Protein AF-A0A2J6WRH3-F1 (afdb_monomer)

Solvent-accessible surface area (backbone atoms only — not comparable to full-atom values): 6932 Å² total; per-residue (Å²): 113,65,68,63,50,52,51,49,52,51,46,37,71,72,67,33,79,39,72,62,42,46,50,47,52,62,52,45,53,57,55,49,52,50,52,50,50,52,53,53,49,52,55,50,53,51,55,50,53,56,55,56,66,72,63,74,62,60,68,69,65,49,52,55,53,53,53,52,51,52,50,52,50,53,52,51,51,55,52,48,52,52,52,50,53,50,52,56,46,51,47,53,51,46,40,59,72,45,50,50,54,53,51,51,52,52,50,55,52,50,43,61,72,69,66,74,68,62,78,78,82,71,133

Foldseek 3Di:
DVVVVVVVVVCCVPQVVAPLSVLLVVLVVVVVVLVVVVVVLVVVLVVVLVVLVVVPDDPVVSVVVVVVSVVVVVVSVVVSVVVVVVSVVSSVVCCVVPVVVVVVVVVVVVCVVVPVPPVVPDD

Structure (mmCIF, N/CA/C/O backbone):
data_AF-A0A2J6WRH3-F1
#
_entry.id   AF-A0A2J6WRH3-F1
#
loop_
_atom_site.group_PDB
_atom_site.id
_atom_site.type_symbol
_atom_site.label_atom_id
_atom_site.label_alt_id
_atom_site.label_comp_id
_atom_site.label_asym_id
_atom_site.label_entity_id
_atom_site.label_seq_id
_atom_site.pdbx_PDB_ins_code
_atom_site.Cartn_x
_atom_site.Cartn_y
_atom_site.Cartn_z
_atom_site.occupancy
_atom_site.B_iso_or_equiv
_atom_site.auth_seq_id
_atom_site.auth_comp_id
_atom_site.auth_asym_id
_atom_site.auth_atom_id
_atom_site.pdbx_PDB_model_num
ATOM 1 N N . MET A 1 1 ? -25.621 -19.233 1.348 1.00 61.78 1 MET A N 1
ATOM 2 C CA . MET A 1 1 ? -25.770 -18.137 2.334 1.00 61.78 1 MET A CA 1
ATOM 3 C C . MET A 1 1 ? -25.095 -18.467 3.665 1.00 61.78 1 MET A C 1
ATOM 5 O O . MET A 1 1 ? -24.258 -17.688 4.098 1.00 61.78 1 MET A O 1
ATOM 9 N N . GLU A 1 2 ? -25.370 -19.620 4.285 1.00 78.88 2 GLU A N 1
ATOM 10 C CA . GLU A 1 2 ? -24.792 -19.962 5.602 1.00 78.88 2 GLU A CA 1
ATOM 11 C C . GLU A 1 2 ? -23.270 -20.140 5.619 1.00 78.88 2 GLU A C 1
ATOM 13 O O . GLU A 1 2 ? -22.613 -19.692 6.550 1.00 78.88 2 GLU A O 1
ATOM 18 N N . PHE A 1 3 ? -22.689 -20.714 4.562 1.00 83.44 3 PHE A N 1
ATOM 19 C CA . PHE A 1 3 ? -21.237 -20.885 4.450 1.00 83.44 3 PHE A CA 1
ATOM 20 C C . PHE A 1 3 ? -20.474 -19.550 4.546 1.00 83.44 3 PHE A C 1
ATOM 22 O O . PHE A 1 3 ? -19.558 -19.409 5.354 1.00 83.44 3 PHE A O 1
ATOM 29 N N . PHE A 1 4 ? -20.915 -18.533 3.795 1.00 78.81 4 PHE A N 1
ATOM 30 C CA . PHE A 1 4 ? -20.347 -17.182 3.854 1.00 78.81 4 PHE A CA 1
ATOM 31 C C . PHE A 1 4 ? -20.552 -16.527 5.225 1.00 78.81 4 PHE A C 1
ATOM 33 O O . PHE A 1 4 ? -19.640 -15.885 5.740 1.00 78.81 4 PHE A O 1
ATOM 40 N N . LYS A 1 5 ? -21.722 -16.730 5.844 1.00 80.25 5 LYS A N 1
ATOM 41 C CA . LYS A 1 5 ? -22.030 -16.215 7.185 1.00 80.25 5 LYS A CA 1
ATOM 42 C C . LYS A 1 5 ? -21.116 -16.829 8.251 1.00 80.25 5 LYS A C 1
ATOM 44 O O . LYS A 1 5 ? -20.597 -16.106 9.094 1.00 80.25 5 LYS A O 1
ATOM 49 N N . ASN A 1 6 ? -20.859 -18.132 8.177 1.00 81.94 6 ASN A N 1
ATOM 50 C CA . ASN A 1 6 ? -19.984 -18.835 9.115 1.00 81.94 6 ASN A CA 1
ATOM 51 C C . ASN A 1 6 ? -18.519 -18.410 8.962 1.00 81.94 6 ASN A C 1
ATOM 53 O O . ASN A 1 6 ? -17.842 -18.194 9.966 1.00 81.94 6 ASN A O 1
ATOM 57 N N . ILE A 1 7 ? -18.049 -18.208 7.727 1.00 77.50 7 ILE A N 1
ATOM 58 C CA . ILE A 1 7 ? -16.710 -17.662 7.457 1.00 77.50 7 ILE A CA 1
ATOM 59 C C . ILE A 1 7 ? -16.585 -16.234 7.988 1.00 77.50 7 ILE A C 1
ATOM 61 O O . ILE A 1 7 ? -15.597 -15.915 8.648 1.00 77.50 7 ILE A O 1
ATOM 65 N N . TYR A 1 8 ? -17.590 -15.388 7.748 1.00 77.31 8 TYR A N 1
ATOM 66 C CA . TYR A 1 8 ? -17.613 -14.021 8.261 1.00 77.31 8 TYR A CA 1
ATOM 67 C C . TYR A 1 8 ? -17.552 -13.996 9.790 1.00 77.31 8 TYR A C 1
ATOM 69 O O . TYR A 1 8 ? -16.680 -13.336 10.342 1.00 77.31 8 TYR A O 1
ATOM 77 N N . ILE A 1 9 ? -18.404 -14.764 10.477 1.00 74.44 9 ILE A N 1
ATOM 78 C CA . ILE A 1 9 ? -18.433 -14.826 11.948 1.00 74.44 9 ILE A CA 1
ATOM 79 C C . ILE A 1 9 ? -17.108 -15.369 12.501 1.00 74.44 9 ILE A C 1
ATOM 81 O O . ILE A 1 9 ? -16.617 -14.887 13.522 1.00 74.44 9 ILE A O 1
ATOM 85 N N . PHE A 1 10 ? -16.501 -16.350 11.831 1.00 77.69 10 PHE A N 1
ATOM 86 C CA . PHE A 1 10 ? -15.200 -16.891 12.221 1.00 77.69 10 PHE A CA 1
ATOM 87 C C . PHE A 1 10 ? -14.080 -15.852 12.085 1.00 77.69 10 PHE A C 1
ATOM 89 O O . PHE A 1 10 ? -13.299 -15.657 13.018 1.00 77.69 10 PHE A O 1
ATOM 96 N N . LEU A 1 11 ? -14.016 -15.148 10.951 1.00 74.50 11 LEU A N 1
ATOM 97 C CA . LEU A 1 11 ? -13.068 -14.052 10.735 1.00 74.50 11 LEU A CA 1
ATOM 98 C C . LEU A 1 11 ? -13.313 -12.914 11.725 1.00 74.50 11 LEU A C 1
ATOM 100 O O . LEU A 1 11 ? -12.361 -12.371 12.289 1.00 74.50 11 LEU A O 1
ATOM 104 N N . GLU A 1 12 ? -14.578 -12.595 11.986 1.00 74.06 12 GLU A N 1
ATOM 105 C CA . GLU A 1 12 ? -14.975 -11.540 12.904 1.00 74.06 12 GLU A CA 1
ATOM 106 C C . GLU A 1 12 ? -14.482 -11.827 14.324 1.00 74.06 12 GLU A C 1
ATOM 108 O O . GLU A 1 12 ? -13.800 -10.990 14.913 1.00 74.06 12 GLU A O 1
ATOM 113 N N . ARG A 1 13 ? -14.749 -13.037 14.829 1.00 72.81 13 ARG A N 1
ATOM 114 C CA . ARG A 1 13 ? -14.393 -13.483 16.187 1.00 72.81 13 ARG A CA 1
ATOM 115 C C . ARG A 1 13 ? -12.918 -13.829 16.384 1.00 72.81 13 ARG A C 1
ATOM 117 O O . ARG A 1 13 ? -12.467 -13.960 17.522 1.00 72.81 13 ARG A O 1
ATOM 124 N N . LYS A 1 14 ? -12.159 -14.051 15.311 1.00 69.50 14 LYS A N 1
ATOM 125 C CA . LYS A 1 14 ? -10.739 -14.423 15.406 1.00 69.50 14 LYS A CA 1
ATOM 126 C C . LYS A 1 14 ? -9.815 -13.250 15.101 1.00 69.50 14 LYS A C 1
ATOM 128 O O . LYS A 1 14 ? -8.857 -13.017 15.835 1.00 69.50 14 LYS A O 1
ATOM 133 N N . TYR A 1 15 ? -10.114 -12.489 14.051 1.00 64.62 15 TYR A N 1
ATOM 134 C CA . TYR A 1 15 ? -9.249 -11.419 13.553 1.00 64.62 15 TYR A CA 1
ATOM 135 C C . TYR A 1 15 ? -9.796 -10.020 13.841 1.00 64.62 15 TYR A C 1
ATOM 137 O O . TYR A 1 15 ? -9.005 -9.100 14.037 1.00 64.62 15 TYR A O 1
ATOM 145 N N . PHE A 1 16 ? -11.114 -9.844 13.966 1.00 73.75 16 PHE A N 1
ATOM 146 C CA . PHE A 1 16 ? -11.750 -8.525 14.057 1.00 73.75 16 PHE A CA 1
ATOM 147 C C . PHE A 1 16 ? -12.433 -8.228 15.401 1.00 73.75 16 PHE A C 1
ATOM 149 O O . PHE A 1 16 ? -13.413 -7.488 15.470 1.00 73.75 16 PHE A O 1
ATOM 156 N N . ASN A 1 17 ? -11.843 -8.716 16.494 1.00 73.19 17 ASN A N 1
ATOM 157 C CA . ASN A 1 17 ? -12.368 -8.573 17.862 1.00 73.19 17 ASN A CA 1
ATOM 158 C C . ASN A 1 17 ? -12.362 -7.147 18.432 1.00 73.19 17 ASN A C 1
ATOM 160 O O . ASN A 1 17 ? -12.732 -6.942 19.583 1.00 73.19 17 ASN A O 1
ATOM 164 N N . SER A 1 18 ? -11.912 -6.149 17.671 1.00 77.88 18 SER A N 1
ATOM 165 C CA . SER A 1 18 ? -12.007 -4.750 18.078 1.00 77.88 18 SER A CA 1
ATOM 166 C C . SER A 1 18 ? -12.364 -3.860 16.899 1.00 77.88 18 SER A C 1
ATOM 168 O O . SER A 1 18 ? -12.033 -4.163 15.750 1.00 77.88 18 SER A O 1
ATOM 170 N N . LEU A 1 19 ? -12.990 -2.719 17.201 1.00 75.25 19 LEU A N 1
ATOM 171 C CA . LEU A 1 19 ? -13.323 -1.700 16.205 1.00 75.25 19 LEU A CA 1
ATOM 172 C C . LEU A 1 19 ? -12.080 -1.277 15.400 1.00 75.25 19 LEU A C 1
ATOM 174 O O . LEU A 1 19 ? -12.143 -1.134 14.186 1.00 75.25 19 LEU A O 1
ATOM 178 N N . THR A 1 20 ? -10.920 -1.172 16.061 1.00 75.88 20 THR A N 1
ATOM 179 C CA . THR A 1 20 ? -9.638 -0.869 15.406 1.00 75.88 20 THR A CA 1
ATOM 180 C C . THR A 1 20 ? -9.217 -1.961 14.429 1.00 75.88 20 THR A C 1
ATOM 182 O O . THR A 1 20 ? -8.804 -1.645 13.320 1.00 75.88 20 THR A O 1
ATOM 185 N N . LYS A 1 21 ? -9.334 -3.242 14.804 1.00 78.69 21 LYS A N 1
ATOM 186 C CA . LYS A 1 21 ? -8.963 -4.356 13.920 1.00 78.69 21 LYS A CA 1
ATOM 187 C C . LYS A 1 21 ? -9.870 -4.414 12.693 1.00 78.69 21 LYS A C 1
ATOM 189 O O . LYS A 1 21 ? -9.362 -4.617 11.596 1.00 78.69 21 LYS A O 1
ATOM 194 N N . LYS A 1 22 ? -11.181 -4.184 12.858 1.00 81.94 22 LYS A N 1
ATOM 195 C CA . LYS A 1 22 ? -12.144 -4.080 11.738 1.00 81.94 22 LYS A CA 1
ATOM 196 C C . LYS A 1 22 ? -11.720 -3.002 10.744 1.00 81.94 22 LYS A C 1
ATOM 198 O O . LYS A 1 22 ? -11.703 -3.225 9.539 1.00 81.94 22 LYS A O 1
ATOM 203 N N . LEU A 1 23 ? -11.317 -1.852 11.274 1.00 83.25 23 LEU A N 1
ATOM 204 C CA . LEU A 1 23 ? -10.935 -0.697 10.478 1.00 83.25 23 LEU A CA 1
ATOM 205 C C . LEU A 1 23 ? -9.603 -0.904 9.741 1.00 83.25 23 LEU A C 1
ATOM 207 O O . LEU A 1 23 ? -9.506 -0.617 8.551 1.00 83.25 23 LEU A O 1
ATOM 211 N N . VAL A 1 24 ? -8.611 -1.488 10.419 1.00 84.56 24 VAL A N 1
ATOM 212 C CA . VAL A 1 24 ? -7.346 -1.916 9.800 1.00 84.56 24 VAL A CA 1
ATOM 213 C C . VAL A 1 24 ? -7.597 -2.9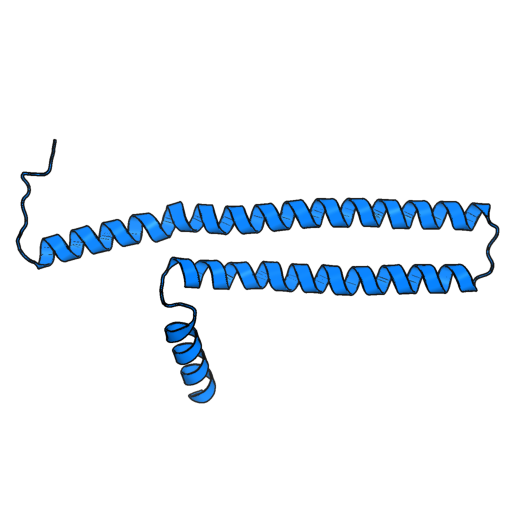57 8.710 1.00 84.56 24 VAL A C 1
ATOM 215 O O . VAL A 1 24 ? -6.997 -2.862 7.648 1.00 84.56 24 VAL A O 1
ATOM 218 N N . GLY A 1 25 ? -8.508 -3.909 8.932 1.00 83.25 25 GLY A N 1
ATOM 219 C CA . GLY A 1 25 ? -8.914 -4.895 7.927 1.00 83.25 25 GLY A CA 1
ATOM 220 C C . GLY A 1 25 ? -9.417 -4.269 6.636 1.00 83.25 25 GLY A C 1
ATOM 221 O O . GLY A 1 25 ? -8.960 -4.643 5.561 1.00 83.25 25 GLY A O 1
ATOM 222 N N . ASN A 1 26 ? -10.310 -3.282 6.744 1.00 85.69 26 ASN A N 1
ATOM 223 C CA . ASN A 1 26 ? -10.809 -2.562 5.574 1.00 85.69 26 ASN A CA 1
ATOM 224 C C . ASN A 1 26 ? -9.687 -1.836 4.827 1.00 85.69 26 ASN A C 1
ATOM 226 O O . ASN A 1 26 ? -9.644 -1.888 3.601 1.00 85.69 26 ASN A O 1
ATOM 230 N N . VAL A 1 27 ? -8.756 -1.195 5.540 1.00 87.88 27 VAL A N 1
ATOM 231 C CA . VAL A 1 27 ? -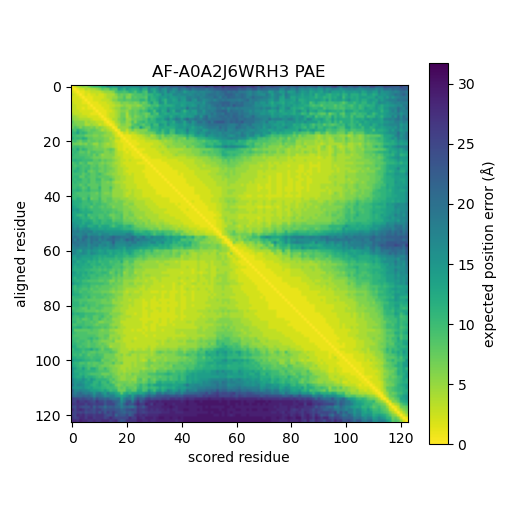7.650 -0.490 4.876 1.00 87.88 27 VAL A CA 1
ATOM 232 C C . VAL A 1 27 ? -6.616 -1.454 4.286 1.00 87.88 27 VAL A C 1
ATOM 234 O O . VAL A 1 27 ? -6.063 -1.191 3.219 1.00 87.88 27 VAL A O 1
ATOM 237 N N . LEU A 1 28 ? -6.398 -2.611 4.916 1.00 87.44 28 LEU A N 1
ATOM 238 C CA . LEU A 1 28 ? -5.500 -3.654 4.416 1.00 87.44 28 LEU A CA 1
ATOM 239 C C . LEU A 1 28 ? -5.899 -4.165 3.032 1.00 87.44 28 LEU A C 1
ATOM 241 O O . LEU A 1 28 ? -5.020 -4.558 2.273 1.00 87.44 28 LEU A O 1
ATOM 245 N N . VAL A 1 29 ? -7.185 -4.126 2.673 1.00 89.12 29 VAL A N 1
ATOM 246 C CA . VAL A 1 29 ? -7.632 -4.475 1.317 1.00 89.12 29 VAL A CA 1
ATOM 247 C C . VAL A 1 29 ? -7.020 -3.530 0.278 1.00 89.12 29 VAL A C 1
ATOM 249 O O . VAL A 1 29 ? -6.536 -3.995 -0.752 1.00 89.12 29 VAL A O 1
ATOM 252 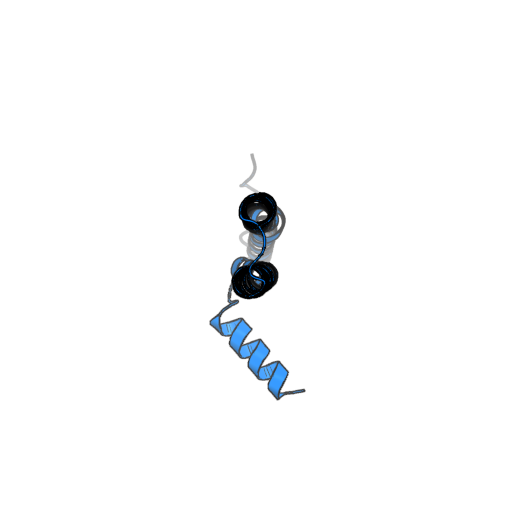N N . PHE A 1 30 ? -6.952 -2.223 0.553 1.00 88.62 30 PHE A N 1
ATOM 253 C CA . PHE A 1 30 ? -6.299 -1.267 -0.351 1.00 88.62 30 PHE A CA 1
ATOM 254 C C . PHE A 1 30 ? -4.795 -1.522 -0.454 1.00 88.62 30 PHE A C 1
ATOM 256 O O . PHE A 1 30 ? -4.251 -1.545 -1.556 1.00 88.62 30 PHE A O 1
ATOM 263 N N . VAL A 1 31 ? -4.138 -1.801 0.675 1.00 90.12 31 VAL A N 1
ATOM 264 C CA . VAL A 1 31 ? -2.709 -2.155 0.699 1.00 90.12 31 VAL A CA 1
ATOM 265 C C . VAL A 1 31 ? -2.448 -3.448 -0.082 1.00 90.12 31 VAL A C 1
ATOM 267 O O . VAL A 1 31 ? -1.459 -3.545 -0.804 1.00 90.12 31 VAL A O 1
ATOM 270 N N . PHE A 1 32 ? -3.348 -4.429 0.006 1.00 92.00 32 PHE A N 1
ATOM 271 C CA . PHE A 1 32 ? -3.266 -5.671 -0.759 1.00 92.00 32 PHE A CA 1
ATOM 272 C C . PHE A 1 32 ? -3.373 -5.427 -2.269 1.00 92.00 32 PHE A C 1
ATOM 274 O O . PHE A 1 32 ? -2.537 -5.919 -3.027 1.00 92.00 32 PHE A O 1
ATOM 281 N N . PHE A 1 33 ? -4.346 -4.631 -2.721 1.00 92.94 33 PHE A N 1
ATOM 282 C CA . PHE A 1 33 ? -4.447 -4.265 -4.139 1.00 92.94 33 PHE A CA 1
ATOM 283 C C . PHE A 1 33 ? -3.230 -3.477 -4.617 1.00 92.94 33 PHE A C 1
ATOM 285 O O . PHE A 1 33 ? -2.752 -3.698 -5.728 1.00 92.94 33 PHE A O 1
ATOM 292 N N . GLN A 1 34 ? -2.687 -2.610 -3.766 1.00 92.81 34 GLN A N 1
ATOM 293 C CA . GLN A 1 34 ? -1.460 -1.891 -4.061 1.00 92.81 34 GLN A CA 1
ATOM 294 C C . GLN A 1 34 ? -0.270 -2.850 -4.224 1.00 92.81 34 GLN A C 1
ATOM 296 O O . GLN A 1 34 ? 0.482 -2.726 -5.188 1.00 92.81 34 GLN A O 1
ATOM 301 N N . ALA A 1 35 ? -0.128 -3.853 -3.354 1.00 92.69 35 ALA A N 1
ATOM 302 C CA . ALA A 1 35 ? 0.899 -4.887 -3.492 1.00 92.69 35 ALA A CA 1
ATOM 303 C C . ALA A 1 35 ? 0.738 -5.701 -4.788 1.00 92.69 35 ALA A C 1
ATOM 305 O O . ALA A 1 35 ? 1.722 -5.961 -5.481 1.00 92.69 35 ALA A O 1
ATOM 306 N N . MET A 1 36 ? -0.500 -6.047 -5.157 1.00 94.75 36 MET A N 1
ATOM 307 C CA . MET A 1 36 ? -0.793 -6.718 -6.427 1.00 94.75 36 MET A CA 1
ATOM 308 C C . MET A 1 36 ? -0.393 -5.849 -7.629 1.00 94.75 36 MET A C 1
ATOM 310 O O . MET A 1 36 ? 0.207 -6.349 -8.579 1.00 94.75 36 MET A O 1
ATOM 314 N N . ALA A 1 37 ? -0.671 -4.544 -7.583 1.00 92.38 37 ALA A N 1
ATOM 315 C CA . ALA A 1 37 ? -0.285 -3.611 -8.640 1.00 92.38 37 ALA A CA 1
ATOM 316 C C . ALA A 1 37 ? 1.242 -3.527 -8.803 1.00 92.38 37 ALA A C 1
ATOM 318 O O . ALA A 1 37 ? 1.732 -3.558 -9.930 1.00 92.38 37 ALA A O 1
ATOM 319 N N . ILE A 1 38 ? 1.995 -3.495 -7.695 1.00 94.19 38 ILE A N 1
ATOM 320 C CA . ILE A 1 38 ? 3.467 -3.555 -7.718 1.00 94.19 38 ILE A CA 1
ATOM 321 C C . ILE A 1 38 ? 3.934 -4.848 -8.385 1.00 94.19 38 ILE A C 1
ATOM 323 O O . ILE A 1 38 ? 4.777 -4.804 -9.275 1.00 94.19 38 ILE A O 1
ATOM 327 N N . PHE A 1 39 ? 3.371 -5.993 -7.994 1.00 94.62 39 PHE A N 1
ATOM 328 C CA . PHE A 1 39 ? 3.743 -7.289 -8.562 1.00 94.62 39 PHE A CA 1
ATOM 329 C C . PHE A 1 39 ? 3.537 -7.336 -10.083 1.00 94.62 39 PHE A C 1
ATOM 331 O O . PHE A 1 39 ? 4.442 -7.726 -10.823 1.00 94.62 39 PHE A O 1
ATOM 338 N N . VAL A 1 40 ? 2.377 -6.878 -10.560 1.00 94.88 40 VAL A N 1
ATOM 339 C CA . VAL A 1 40 ? 2.071 -6.813 -11.997 1.00 94.88 40 VAL A CA 1
ATOM 340 C C . VAL A 1 40 ? 3.018 -5.856 -12.722 1.00 94.88 40 VAL A C 1
ATOM 342 O O . VAL A 1 40 ? 3.538 -6.197 -13.785 1.00 94.88 40 VAL A O 1
ATOM 345 N N . PHE A 1 41 ? 3.282 -4.681 -12.146 1.00 93.69 41 PHE A N 1
ATOM 346 C CA . PHE A 1 41 ? 4.182 -3.689 -12.731 1.00 93.69 41 PHE A CA 1
ATOM 347 C C . PHE A 1 41 ? 5.614 -4.222 -12.870 1.00 93.69 41 PHE A C 1
ATOM 349 O O . PHE A 1 41 ? 6.212 -4.091 -13.936 1.00 93.69 41 PHE A O 1
ATOM 356 N N . LEU A 1 42 ? 6.140 -4.888 -11.837 1.00 91.62 42 LEU A N 1
ATOM 357 C CA . LEU A 1 42 ? 7.468 -5.508 -11.870 1.00 91.62 42 LEU A CA 1
ATOM 358 C C . LEU A 1 42 ? 7.575 -6.565 -12.972 1.00 91.62 42 LEU A C 1
ATOM 360 O O . LEU A 1 42 ? 8.527 -6.541 -13.753 1.00 91.62 42 LEU A O 1
ATOM 364 N N . GLY A 1 43 ? 6.573 -7.442 -13.079 1.00 92.75 43 GLY A N 1
ATOM 365 C CA . GLY A 1 43 ? 6.521 -8.443 -14.144 1.00 92.75 43 GLY A CA 1
ATOM 366 C C . GLY A 1 43 ? 6.486 -7.813 -15.539 1.00 92.75 43 GLY A C 1
ATOM 367 O O . GLY A 1 43 ? 7.162 -8.285 -16.453 1.00 92.75 43 GLY A O 1
ATOM 368 N N . PHE A 1 44 ? 5.748 -6.714 -15.707 1.00 92.50 44 PHE A N 1
ATOM 369 C CA . PHE A 1 44 ? 5.660 -6.008 -16.985 1.00 92.50 44 PHE A CA 1
ATOM 370 C C . PHE A 1 44 ? 6.975 -5.318 -17.370 1.00 92.50 44 PHE A C 1
ATOM 372 O O . PHE A 1 44 ? 7.423 -5.449 -18.510 1.00 92.50 44 PHE A O 1
ATOM 379 N N . VAL A 1 45 ? 7.627 -4.634 -16.424 1.00 91.38 45 VAL A N 1
ATOM 380 C CA . VAL A 1 45 ? 8.926 -3.977 -16.642 1.00 91.38 45 VAL A CA 1
ATOM 381 C C . VAL A 1 45 ? 9.999 -4.998 -17.013 1.00 91.38 45 VAL A C 1
ATOM 383 O O . VAL A 1 45 ? 10.757 -4.766 -17.954 1.00 91.38 45 VAL A O 1
ATOM 386 N N . GLN A 1 46 ? 10.050 -6.139 -16.323 1.00 89.62 46 GLN A N 1
ATOM 387 C CA . GLN A 1 46 ? 11.004 -7.199 -16.642 1.00 89.62 46 GLN A CA 1
ATOM 388 C C . GLN A 1 46 ? 10.793 -7.732 -18.065 1.00 89.62 46 GLN A C 1
ATOM 390 O O . GLN A 1 46 ? 11.735 -7.782 -18.853 1.00 89.62 46 GLN A O 1
ATOM 395 N N . ASN A 1 47 ? 9.549 -8.051 -18.423 1.00 91.25 47 ASN A N 1
ATOM 396 C CA . ASN A 1 47 ? 9.211 -8.581 -19.744 1.00 91.25 47 ASN A CA 1
ATOM 397 C C . ASN A 1 47 ? 9.500 -7.559 -20.865 1.00 91.25 47 ASN A C 1
ATOM 399 O O . ASN A 1 47 ? 9.970 -7.917 -21.943 1.00 91.25 47 ASN A O 1
ATOM 403 N N . LEU A 1 48 ? 9.287 -6.261 -20.608 1.00 89.19 48 LEU A N 1
ATOM 404 C CA . LEU A 1 48 ? 9.692 -5.193 -21.528 1.00 89.19 48 LEU A CA 1
ATOM 405 C C . LEU A 1 48 ? 11.208 -5.137 -21.723 1.00 89.19 48 LEU A C 1
ATOM 407 O O . LEU A 1 48 ? 11.657 -5.060 -22.866 1.00 89.19 48 LEU A O 1
ATOM 411 N N . LYS A 1 49 ? 11.994 -5.198 -20.640 1.00 87.38 49 LYS A N 1
ATOM 412 C CA . LYS A 1 49 ? 13.465 -5.193 -20.715 1.00 87.38 49 LYS A CA 1
ATOM 413 C C . LYS A 1 49 ? 13.980 -6.413 -21.493 1.00 87.38 49 LYS A C 1
ATOM 415 O O . LYS A 1 49 ? 14.850 -6.259 -22.345 1.00 87.38 49 LYS A O 1
ATOM 420 N N . GLU A 1 50 ? 13.408 -7.597 -21.275 1.00 88.31 50 GLU A N 1
ATOM 421 C CA . GLU A 1 50 ? 13.751 -8.824 -22.016 1.00 88.31 50 GLU A CA 1
ATOM 422 C C . GLU A 1 50 ? 13.442 -8.709 -23.517 1.00 88.31 50 GLU A C 1
ATOM 424 O O . GLU A 1 50 ? 14.282 -9.049 -24.352 1.00 88.31 50 GLU A O 1
ATOM 429 N N . LYS A 1 51 ? 12.273 -8.165 -23.882 1.00 87.12 51 LYS A N 1
ATOM 430 C CA . LYS A 1 51 ? 11.927 -7.904 -25.289 1.00 87.12 51 LYS A CA 1
ATOM 431 C C .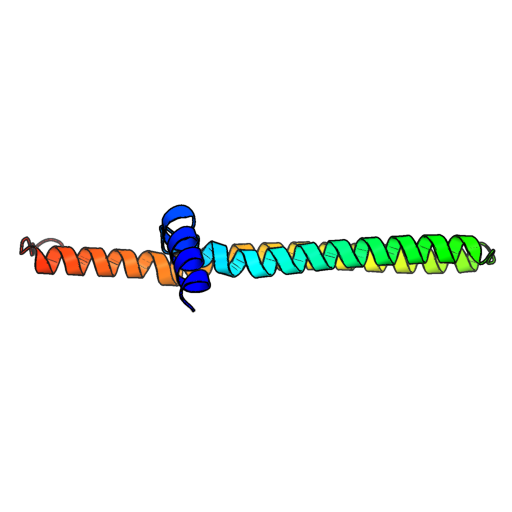 LYS A 1 51 ? 12.819 -6.841 -25.921 1.00 87.12 51 LYS A C 1
ATOM 433 O O . LYS A 1 51 ? 13.164 -6.961 -27.088 1.00 87.12 51 LYS A O 1
ATOM 438 N N . LEU A 1 52 ? 13.222 -5.814 -25.177 1.00 86.06 52 LEU A N 1
ATOM 439 C CA . LEU A 1 52 ? 14.137 -4.803 -25.705 1.00 86.06 52 LEU A CA 1
ATOM 440 C C . LEU A 1 52 ? 15.515 -5.390 -26.021 1.00 86.06 52 LEU A C 1
ATOM 442 O O . LEU A 1 52 ? 16.094 -5.067 -27.057 1.00 86.06 52 LEU A O 1
ATOM 446 N N . HIS A 1 53 ? 16.016 -6.279 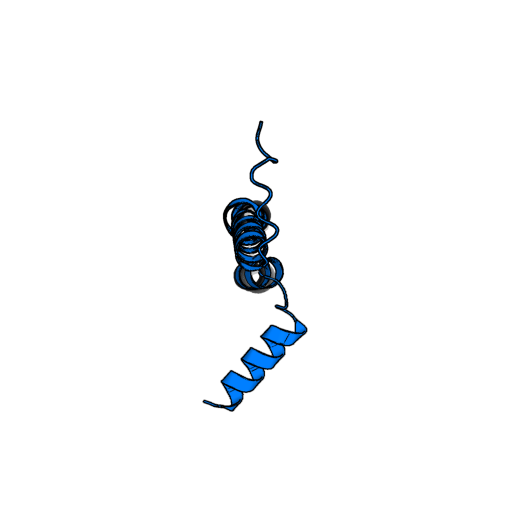-25.160 1.00 83.88 53 HIS A N 1
ATOM 447 C CA . HIS A 1 53 ? 17.270 -6.990 -25.399 1.00 83.88 53 HIS A CA 1
ATOM 448 C C . HIS A 1 53 ? 17.220 -7.876 -26.651 1.00 83.88 53 HIS A C 1
ATOM 450 O O . HIS A 1 53 ? 18.238 -8.014 -27.325 1.00 83.88 53 HIS A O 1
ATOM 456 N N . SER A 1 54 ? 16.063 -8.451 -26.998 1.00 84.12 54 SER A N 1
ATOM 457 C CA . SER A 1 54 ? 15.941 -9.323 -28.173 1.00 84.12 54 SER A CA 1
ATOM 458 C C . SER A 1 54 ? 15.824 -8.578 -29.509 1.00 84.12 54 SER A C 1
ATOM 460 O O . SER A 1 54 ? 16.078 -9.181 -30.550 1.00 84.12 54 SER A O 1
ATOM 462 N N . LEU A 1 55 ? 15.496 -7.279 -29.510 1.00 82.19 55 LEU A N 1
ATOM 463 C CA . LEU A 1 55 ? 15.339 -6.489 -30.740 1.00 82.19 55 LEU A CA 1
ATOM 464 C C . LEU A 1 55 ? 16.661 -6.022 -31.386 1.00 82.19 55 LEU A C 1
ATOM 466 O O . LEU A 1 55 ? 16.613 -5.446 -32.471 1.00 82.19 55 LEU A O 1
ATOM 470 N N . ASN A 1 56 ? 17.826 -6.274 -30.773 1.00 76.06 56 ASN A N 1
ATOM 471 C CA . ASN A 1 56 ? 19.157 -5.952 -31.325 1.00 76.06 56 ASN A CA 1
ATOM 472 C C . ASN A 1 56 ? 19.275 -4.504 -31.874 1.00 76.06 56 ASN A C 1
ATOM 474 O O . ASN A 1 56 ? 19.831 -4.259 -32.945 1.00 76.06 56 ASN A O 1
ATOM 478 N N . LEU A 1 57 ? 18.699 -3.537 -31.148 1.00 80.69 57 LEU A N 1
ATOM 479 C CA . LEU A 1 57 ? 18.664 -2.125 -31.540 1.00 80.69 57 LEU A CA 1
ATOM 480 C C . LEU A 1 57 ? 20.041 -1.445 -31.417 1.00 80.69 57 LEU A C 1
ATOM 482 O O . LEU A 1 57 ? 20.887 -1.892 -30.637 1.00 80.69 57 LEU A O 1
ATOM 486 N N . PRO A 1 58 ? 20.261 -0.315 -32.121 1.00 81.44 58 PRO A N 1
ATOM 487 C CA . PRO A 1 58 ? 21.430 0.532 -31.907 1.00 81.44 58 PRO A CA 1
ATOM 488 C C . PRO A 1 58 ? 21.553 0.953 -30.435 1.00 81.44 58 PRO A C 1
ATOM 490 O O . PRO A 1 58 ? 20.562 1.357 -29.817 1.00 81.44 58 PRO A O 1
ATOM 493 N N . LEU A 1 59 ? 22.775 0.902 -29.890 1.00 77.94 59 LEU A N 1
ATOM 494 C CA . LEU A 1 59 ? 23.054 1.140 -28.464 1.00 77.94 59 LEU A CA 1
ATOM 495 C C . LEU A 1 59 ? 22.490 2.475 -27.946 1.00 77.94 59 LEU A C 1
ATOM 497 O O . LEU A 1 59 ? 22.003 2.541 -26.817 1.00 77.94 59 LEU A O 1
ATOM 501 N N . ASP A 1 60 ? 22.524 3.521 -28.774 1.00 81.12 60 ASP A N 1
ATOM 502 C CA . ASP A 1 60 ? 22.034 4.851 -28.404 1.00 81.12 60 ASP A CA 1
ATOM 503 C C . ASP A 1 60 ? 20.517 4.865 -28.183 1.00 81.12 60 ASP A C 1
ATOM 505 O O . ASP A 1 60 ? 20.039 5.358 -27.162 1.00 81.12 60 ASP A O 1
ATOM 509 N N . GLN A 1 61 ? 19.748 4.250 -29.088 1.00 81.25 61 GLN A N 1
ATOM 510 C CA . GLN A 1 61 ? 18.288 4.158 -28.958 1.00 81.25 61 GLN A CA 1
ATOM 511 C C . GLN A 1 61 ? 17.888 3.277 -27.775 1.00 81.25 61 GLN A C 1
ATOM 513 O O . GLN A 1 61 ? 16.949 3.594 -27.044 1.00 81.25 61 GLN A O 1
ATOM 518 N N . MET A 1 62 ? 18.640 2.201 -27.548 1.00 83.50 62 MET A N 1
ATOM 519 C CA . MET A 1 62 ? 18.439 1.313 -26.414 1.00 83.50 62 MET A CA 1
ATOM 520 C C . MET A 1 62 ? 18.600 2.080 -25.094 1.00 83.50 62 MET A C 1
ATOM 522 O O . MET A 1 62 ? 17.703 2.056 -24.254 1.00 83.50 62 MET A O 1
ATOM 526 N N . LYS A 1 63 ? 19.688 2.843 -24.932 1.00 85.56 63 LYS A N 1
ATOM 527 C CA . LYS A 1 63 ? 19.979 3.607 -23.709 1.00 85.56 63 LYS A CA 1
ATOM 528 C C . LYS A 1 63 ? 18.891 4.627 -23.360 1.00 85.56 63 LYS A C 1
ATOM 530 O O . LYS A 1 63 ? 18.549 4.752 -22.184 1.00 85.56 63 LYS A O 1
ATOM 535 N N . HIS A 1 64 ? 18.332 5.318 -24.355 1.00 87.12 64 HIS A N 1
ATOM 536 C CA . HIS A 1 64 ? 17.218 6.246 -24.137 1.00 87.12 64 HIS A CA 1
ATOM 537 C C . HIS A 1 64 ? 15.987 5.533 -23.563 1.00 87.12 64 HIS A C 1
ATOM 539 O O . HIS A 1 64 ? 15.451 5.966 -22.547 1.00 87.12 64 HIS A O 1
ATOM 545 N N . ILE A 1 65 ? 15.611 4.384 -24.131 1.00 87.81 65 ILE A N 1
ATOM 546 C CA . ILE A 1 65 ? 14.440 3.625 -23.672 1.00 87.81 65 ILE A CA 1
ATOM 547 C C . ILE A 1 65 ? 14.641 3.076 -22.250 1.00 87.81 65 ILE A C 1
ATOM 549 O O . ILE A 1 65 ? 13.723 3.143 -21.434 1.00 87.81 65 ILE A O 1
ATOM 553 N N . TYR A 1 66 ? 15.830 2.563 -21.909 1.00 88.12 66 TYR A N 1
ATOM 554 C CA . TYR A 1 66 ? 16.104 2.130 -20.529 1.00 88.12 66 TYR A CA 1
ATOM 555 C C . TYR A 1 66 ? 16.020 3.287 -19.532 1.00 88.12 66 TYR A C 1
ATOM 557 O O . TYR A 1 66 ? 15.459 3.103 -18.454 1.00 88.12 66 TYR A O 1
ATOM 565 N N . SER A 1 67 ? 16.514 4.473 -19.900 1.00 89.94 67 SER A N 1
ATOM 566 C CA . SER A 1 67 ? 16.405 5.664 -19.053 1.00 89.94 67 SER A CA 1
ATOM 567 C C . SER A 1 67 ? 14.945 6.037 -18.783 1.00 89.94 67 SER A C 1
ATOM 569 O O . SER A 1 67 ? 14.604 6.352 -17.645 1.00 89.94 67 SER A O 1
ATOM 571 N N . ASP A 1 68 ? 14.074 5.965 -19.792 1.00 89.19 68 ASP A N 1
ATOM 572 C CA . ASP A 1 68 ? 12.644 6.251 -19.622 1.00 89.19 68 ASP A CA 1
ATOM 573 C C . ASP A 1 68 ? 11.957 5.211 -18.723 1.00 89.19 68 ASP A C 1
ATOM 575 O O . ASP A 1 68 ? 11.147 5.563 -17.860 1.00 89.19 68 ASP A O 1
ATOM 579 N N . ILE A 1 69 ? 12.316 3.930 -18.870 1.00 90.94 69 ILE A N 1
ATOM 580 C CA . ILE A 1 69 ? 11.812 2.846 -18.013 1.00 90.94 69 ILE A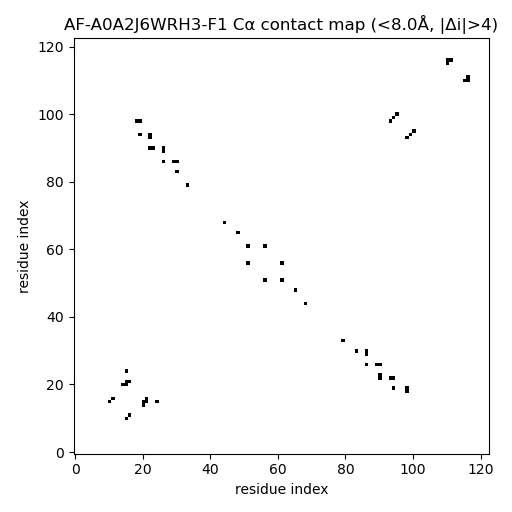 CA 1
ATOM 581 C C . ILE A 1 69 ? 12.244 3.055 -16.557 1.00 90.94 69 ILE A C 1
ATOM 583 O O . ILE A 1 69 ? 11.429 2.899 -15.646 1.00 90.94 69 ILE A O 1
ATOM 587 N N . ASP A 1 70 ? 13.505 3.412 -16.320 1.00 90.44 70 ASP A N 1
ATOM 588 C CA . ASP A 1 70 ? 14.027 3.611 -14.967 1.00 90.44 70 ASP A CA 1
ATOM 589 C C . ASP A 1 70 ? 13.414 4.858 -14.305 1.00 90.44 70 ASP A C 1
ATOM 591 O O . ASP A 1 70 ? 13.094 4.844 -13.114 1.00 90.44 70 ASP A O 1
ATOM 595 N N . LEU A 1 71 ? 13.150 5.912 -15.078 1.00 92.94 71 LEU A N 1
ATOM 596 C CA . LEU A 1 71 ? 12.458 7.110 -14.606 1.00 92.94 71 LEU A CA 1
ATOM 597 C C . LEU A 1 71 ? 10.997 6.794 -14.229 1.00 92.94 71 LEU A C 1
ATOM 599 O O . LEU A 1 71 ? 10.540 7.162 -13.141 1.00 92.94 71 LEU A O 1
ATOM 603 N N . ALA A 1 72 ? 10.282 6.032 -15.064 1.00 90.88 72 ALA A N 1
ATOM 604 C CA . ALA A 1 72 ? 8.937 5.545 -14.748 1.00 90.88 72 ALA A CA 1
ATOM 605 C C . ALA A 1 72 ? 8.921 4.666 -13.484 1.00 90.88 72 ALA A C 1
ATOM 607 O O . ALA A 1 72 ? 8.022 4.787 -12.648 1.00 90.88 72 ALA A O 1
ATOM 608 N N . TYR A 1 73 ? 9.938 3.820 -13.308 1.00 91.75 73 TYR A N 1
ATOM 609 C CA . TYR A 1 73 ? 10.108 2.977 -12.126 1.00 91.75 73 TYR A CA 1
ATOM 610 C C . TYR A 1 73 ? 10.284 3.804 -10.842 1.00 91.75 73 TYR A C 1
ATOM 612 O O . TYR A 1 73 ? 9.632 3.527 -9.832 1.00 91.75 73 TYR A O 1
ATOM 620 N N . ILE A 1 74 ? 11.100 4.863 -10.884 1.00 92.50 74 ILE A N 1
ATOM 621 C CA . ILE A 1 74 ? 11.295 5.783 -9.752 1.00 92.50 74 ILE A CA 1
ATOM 622 C C . ILE A 1 74 ? 9.979 6.472 -9.376 1.00 92.50 74 ILE A C 1
ATOM 624 O O . ILE A 1 74 ? 9.601 6.465 -8.201 1.00 92.50 74 ILE A O 1
ATOM 628 N N . PHE A 1 75 ? 9.249 7.027 -10.348 1.00 94.88 75 PHE A N 1
ATOM 629 C CA . PHE A 1 75 ? 7.957 7.662 -10.067 1.00 94.88 75 PHE A CA 1
ATOM 630 C C . PHE A 1 75 ? 6.943 6.681 -9.483 1.00 94.88 75 PHE A C 1
ATOM 632 O O . PHE A 1 75 ? 6.235 7.025 -8.533 1.00 94.88 75 PHE A O 1
ATOM 639 N N . PHE A 1 76 ? 6.900 5.452 -9.996 1.00 93.88 76 PHE A N 1
ATOM 640 C CA . PHE A 1 76 ? 6.028 4.408 -9.470 1.00 93.88 76 PHE A CA 1
ATOM 641 C C . PHE A 1 76 ? 6.342 4.078 -8.002 1.00 93.88 76 PHE A C 1
ATOM 643 O O . PHE A 1 76 ? 5.422 3.974 -7.185 1.00 93.88 76 PHE A O 1
ATOM 650 N N . ILE A 1 77 ? 7.623 3.980 -7.632 1.00 92.94 77 ILE A N 1
ATOM 651 C CA . ILE A 1 77 ? 8.041 3.770 -6.236 1.00 92.94 77 ILE A CA 1
ATOM 652 C C . ILE A 1 77 ? 7.617 4.943 -5.353 1.00 92.94 77 ILE A C 1
ATOM 654 O O . ILE A 1 77 ? 7.037 4.724 -4.289 1.00 92.94 77 ILE A O 1
ATOM 658 N N . ILE A 1 78 ? 7.870 6.181 -5.784 1.00 96.19 78 ILE A N 1
ATOM 659 C CA . ILE A 1 78 ? 7.513 7.379 -5.011 1.00 96.19 78 ILE A CA 1
ATOM 660 C C . ILE A 1 78 ? 6.002 7.416 -4.757 1.00 96.19 78 ILE A C 1
ATOM 662 O O . ILE A 1 78 ? 5.573 7.566 -3.611 1.00 96.19 78 ILE A O 1
ATOM 666 N N . LEU A 1 79 ? 5.189 7.206 -5.795 1.00 95.31 79 LEU A N 1
ATOM 667 C CA . LEU A 1 79 ? 3.729 7.157 -5.670 1.00 95.31 79 LEU A CA 1
ATOM 668 C C . LEU A 1 79 ? 3.268 6.021 -4.756 1.00 95.31 79 LEU A C 1
ATOM 670 O O . LEU A 1 79 ? 2.351 6.201 -3.955 1.00 95.31 79 LEU A O 1
ATOM 674 N N . THR A 1 80 ? 3.930 4.869 -4.827 1.00 93.75 80 THR A N 1
ATOM 675 C CA . THR A 1 80 ? 3.645 3.724 -3.959 1.00 93.75 80 THR A CA 1
ATOM 676 C C . THR A 1 80 ? 3.898 4.068 -2.490 1.00 93.75 80 THR A C 1
ATOM 678 O O . THR A 1 80 ? 3.046 3.806 -1.640 1.00 93.75 80 THR A O 1
ATOM 681 N N . ILE A 1 81 ? 5.029 4.700 -2.176 1.00 95.38 81 ILE A N 1
ATOM 682 C CA . ILE A 1 81 ? 5.359 5.121 -0.807 1.00 95.38 81 ILE A CA 1
ATOM 683 C C . ILE A 1 81 ? 4.326 6.127 -0.295 1.00 95.38 81 ILE A C 1
ATOM 685 O O . ILE A 1 81 ? 3.806 5.964 0.809 1.00 95.38 81 ILE A O 1
ATOM 689 N N . ILE A 1 82 ? 3.976 7.127 -1.108 1.00 96.81 82 ILE A N 1
ATOM 690 C CA . ILE A 1 82 ? 2.970 8.136 -0.752 1.00 96.81 82 ILE A CA 1
ATOM 691 C C . ILE A 1 82 ? 1.609 7.478 -0.489 1.00 96.81 82 ILE A C 1
ATOM 693 O O . ILE A 1 82 ? 0.984 7.754 0.533 1.00 96.81 82 ILE A O 1
ATOM 697 N N . SER A 1 83 ? 1.165 6.568 -1.359 1.00 94.25 83 SER A N 1
ATOM 698 C CA . SER A 1 83 ? -0.099 5.835 -1.194 1.00 94.25 83 SER A CA 1
ATOM 699 C C . SER A 1 83 ? -0.108 4.959 0.064 1.00 94.25 83 SER A C 1
ATOM 701 O O . SER A 1 83 ? -1.108 4.894 0.787 1.00 94.25 83 SER 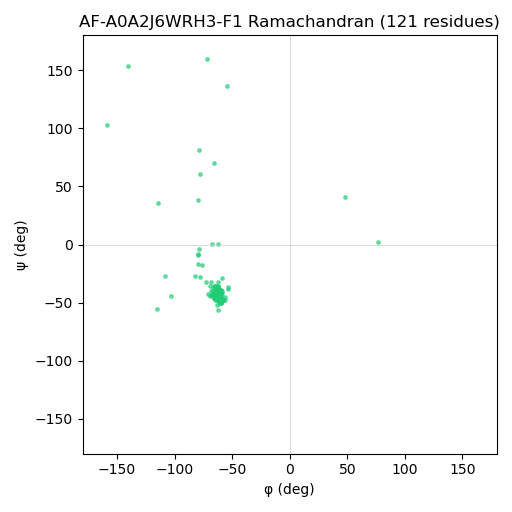A O 1
ATOM 703 N N . PHE A 1 84 ? 1.021 4.323 0.382 1.00 93.62 84 PHE A N 1
ATOM 704 C CA . PHE A 1 84 ? 1.150 3.527 1.599 1.00 93.62 84 PHE A CA 1
ATOM 705 C C . PHE A 1 84 ? 1.060 4.405 2.855 1.00 93.62 84 PHE A C 1
ATOM 707 O O . PHE A 1 84 ? 0.295 4.099 3.771 1.00 93.62 84 PHE A O 1
ATOM 714 N N . LEU A 1 85 ? 1.772 5.536 2.876 1.00 95.44 85 LEU A N 1
ATOM 715 C CA . LEU A 1 85 ? 1.701 6.514 3.965 1.00 95.44 85 LEU A CA 1
ATOM 716 C C . LEU A 1 85 ? 0.284 7.073 4.135 1.00 95.44 85 LEU A C 1
ATOM 718 O O . LEU A 1 85 ? -0.208 7.151 5.260 1.00 95.44 85 LEU A O 1
ATOM 722 N N . ALA A 1 86 ? -0.397 7.395 3.034 1.00 94.06 86 ALA A N 1
ATOM 723 C CA . ALA A 1 86 ? -1.786 7.843 3.056 1.00 94.06 86 ALA A CA 1
ATOM 724 C C . ALA A 1 86 ? -2.716 6.778 3.656 1.00 94.06 86 ALA A C 1
ATOM 726 O O . ALA A 1 86 ? -3.557 7.093 4.495 1.00 94.06 86 ALA A O 1
ATOM 727 N N . SER A 1 87 ? -2.523 5.505 3.303 1.00 91.12 87 SER A N 1
ATOM 728 C CA . SER A 1 87 ? -3.300 4.393 3.864 1.00 91.12 87 SER A CA 1
ATOM 729 C C . SER A 1 87 ? -3.100 4.263 5.378 1.00 91.12 87 SER A C 1
ATOM 731 O O . SER A 1 87 ? -4.070 4.151 6.130 1.00 91.12 87 SER A O 1
ATOM 733 N N . VAL A 1 88 ? -1.854 4.346 5.858 1.00 90.88 88 VAL A N 1
ATOM 734 C CA . VAL A 1 88 ? -1.549 4.346 7.300 1.00 90.88 88 VAL A CA 1
ATOM 735 C C . VAL A 1 88 ? -2.190 5.549 7.993 1.00 90.88 88 VAL A C 1
ATOM 737 O O . VAL A 1 88 ? -2.808 5.400 9.050 1.00 90.88 88 VAL A O 1
ATOM 740 N N . PHE A 1 89 ? -2.097 6.732 7.386 1.00 94.06 89 PHE A N 1
ATOM 741 C CA . PHE A 1 89 ? -2.705 7.948 7.913 1.00 94.06 89 PHE A CA 1
ATOM 742 C C . PHE A 1 89 ? -4.226 7.817 8.041 1.00 94.06 89 PHE A C 1
ATOM 744 O O . PHE A 1 89 ? -4.771 8.147 9.091 1.00 94.06 89 PHE A O 1
ATOM 751 N N . VAL A 1 90 ? -4.911 7.258 7.040 1.00 91.25 90 VAL A N 1
ATOM 752 C CA . VAL A 1 90 ? -6.363 7.011 7.084 1.00 91.25 90 VAL A CA 1
ATOM 753 C C . VAL A 1 90 ? -6.743 6.107 8.259 1.00 91.25 90 VAL A C 1
ATOM 755 O O . VAL A 1 90 ? -7.716 6.391 8.958 1.00 91.25 90 VAL A O 1
ATOM 758 N N . VAL A 1 91 ? -5.966 5.055 8.540 1.00 89.69 91 VAL A N 1
ATOM 759 C CA . VAL A 1 91 ? -6.202 4.183 9.708 1.00 89.69 91 VAL A CA 1
ATOM 760 C C . VAL A 1 91 ? -6.100 4.967 11.014 1.00 89.69 91 VAL A C 1
ATOM 762 O O . VAL A 1 91 ? -6.958 4.825 11.889 1.00 89.69 91 VAL A O 1
ATOM 765 N N . LEU A 1 92 ? -5.054 5.781 11.168 1.00 89.44 92 LEU A N 1
ATOM 766 C CA . LEU A 1 92 ? -4.839 6.586 12.372 1.00 89.44 92 LEU A CA 1
ATOM 767 C C . LEU A 1 92 ? -5.928 7.649 12.537 1.00 89.44 92 LEU A C 1
ATOM 769 O O . LEU A 1 92 ? -6.485 7.794 13.625 1.00 89.44 92 LEU A O 1
ATOM 773 N N . PHE A 1 93 ? -6.272 8.328 11.447 1.00 91.62 93 PHE A N 1
ATOM 774 C CA . PHE A 1 93 ? -7.315 9.342 11.397 1.00 91.62 93 PHE A CA 1
ATOM 775 C C . PHE A 1 93 ? -8.672 8.766 11.807 1.00 91.62 93 PHE A C 1
ATOM 777 O O . PHE A 1 93 ? -9.315 9.274 12.722 1.00 91.62 93 PHE A O 1
ATOM 784 N N . LEU A 1 94 ? -9.079 7.641 11.215 1.00 89.50 94 LEU A N 1
ATOM 785 C CA . LEU A 1 94 ? -10.338 6.976 11.553 1.00 89.50 94 LEU A CA 1
ATOM 786 C C . LEU A 1 94 ? -10.327 6.376 12.966 1.00 89.50 94 LEU A C 1
ATOM 788 O O . LEU A 1 94 ? -11.357 6.360 13.644 1.00 89.50 94 LEU A O 1
ATOM 792 N N . ARG A 1 95 ? -9.174 5.906 13.457 1.00 88.56 95 ARG A N 1
ATOM 793 C CA . ARG A 1 95 ? -9.038 5.496 14.861 1.00 88.56 95 ARG A CA 1
ATOM 794 C C . ARG A 1 95 ? -9.330 6.670 15.791 1.00 88.56 95 ARG A C 1
ATOM 796 O O . ARG A 1 95 ? -10.065 6.485 16.758 1.00 88.56 95 ARG A O 1
ATOM 803 N N . TYR A 1 96 ? -8.764 7.837 15.507 1.00 89.12 96 TYR A N 1
ATOM 804 C CA . TYR A 1 96 ? -8.955 9.026 16.328 1.00 89.12 96 TYR A CA 1
ATOM 805 C C . TYR A 1 96 ? -10.393 9.552 16.251 1.00 89.12 96 TYR A C 1
ATOM 807 O O . TYR A 1 96 ? -10.998 9.827 17.281 1.00 89.12 96 TYR A O 1
ATOM 815 N N . LEU A 1 97 ? -10.970 9.602 15.049 1.00 89.75 97 LEU A N 1
ATOM 816 C CA . LEU A 1 97 ? -12.274 10.218 14.806 1.00 89.75 97 LEU A CA 1
ATOM 817 C C . LEU A 1 97 ? -13.470 9.309 15.125 1.00 89.75 97 LEU A C 1
ATOM 819 O O . LEU A 1 97 ? -14.539 9.812 15.442 1.00 89.75 97 LEU A O 1
ATOM 823 N N . ILE A 1 98 ? -13.316 7.982 15.047 1.00 88.00 98 ILE A N 1
ATOM 824 C CA . ILE A 1 98 ? -14.423 7.031 15.260 1.00 88.00 98 ILE A CA 1
ATOM 825 C C . ILE A 1 98 ? -14.174 6.168 16.493 1.00 88.00 98 ILE A C 1
ATOM 827 O O . ILE A 1 98 ? -14.999 6.112 17.400 1.00 88.00 98 ILE A O 1
ATOM 831 N N . VAL A 1 99 ? -13.036 5.471 16.554 1.00 86.81 99 VAL A N 1
ATOM 832 C CA . VAL A 1 99 ? -12.835 4.439 17.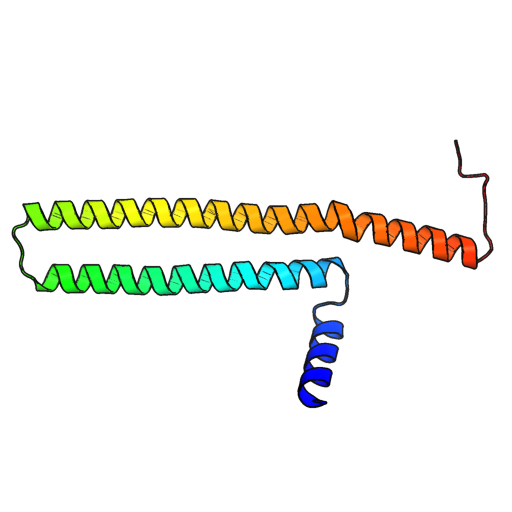585 1.00 86.81 99 VAL A CA 1
ATOM 833 C C . VAL A 1 99 ? -12.747 5.042 18.984 1.00 86.81 99 VAL A C 1
ATOM 835 O O . VAL A 1 99 ? -13.320 4.484 19.918 1.00 86.81 99 VAL A O 1
ATOM 838 N N . ILE A 1 100 ? -12.010 6.142 19.144 1.00 85.50 100 ILE A N 1
ATOM 839 C CA . ILE A 1 100 ? -11.862 6.820 20.437 1.00 85.50 100 ILE A CA 1
ATOM 840 C C . ILE A 1 100 ? -13.216 7.341 20.950 1.00 85.50 100 ILE A C 1
ATOM 842 O O . ILE A 1 100 ? -13.622 6.903 22.027 1.00 85.50 100 ILE A O 1
ATOM 846 N N . PRO A 1 101 ? -13.972 8.178 20.213 1.00 87.00 101 PRO A N 1
ATOM 847 C CA . PRO A 1 101 ? -15.232 8.716 20.726 1.00 87.00 101 PRO A CA 1
ATOM 848 C C . PRO A 1 101 ? -16.295 7.643 20.965 1.00 87.00 101 PRO A C 1
ATOM 850 O O . PRO A 1 101 ? -17.000 7.713 21.966 1.00 87.00 101 PRO A O 1
ATOM 853 N N . VAL A 1 102 ? -16.375 6.601 20.130 1.00 89.06 102 VAL A N 1
ATOM 854 C CA . VAL A 1 102 ? -17.314 5.487 20.362 1.00 89.06 102 VAL A CA 1
ATOM 855 C C . VAL A 1 102 ? -17.004 4.761 21.673 1.00 89.06 102 VAL A C 1
ATOM 857 O O . VAL A 1 102 ? -17.922 4.373 22.390 1.00 89.06 102 VAL A O 1
ATOM 860 N N . LYS A 1 103 ? -15.723 4.601 22.028 1.00 84.81 103 LYS A N 1
ATOM 861 C CA . LYS A 1 103 ? -15.344 4.020 23.325 1.00 84.81 103 LYS A CA 1
ATOM 862 C C . LYS A 1 103 ? -15.746 4.910 24.495 1.00 84.81 103 LYS A C 1
ATOM 864 O O . LYS A 1 103 ? -16.252 4.381 25.478 1.00 84.81 103 LYS A O 1
ATOM 869 N N . HIS A 1 104 ? -15.540 6.223 24.389 1.00 86.00 104 HIS A N 1
ATOM 870 C CA . HIS A 1 104 ? -15.985 7.161 25.422 1.00 86.00 104 HIS A CA 1
ATOM 871 C C . HIS A 1 104 ? -17.505 7.127 25.579 1.00 86.00 104 HIS A C 1
ATOM 873 O O . HIS A 1 104 ? -17.990 6.991 26.694 1.00 86.00 104 HIS A O 1
ATOM 879 N N . LEU A 1 105 ? -18.254 7.141 24.474 1.00 87.19 105 LEU A N 1
ATOM 880 C CA . LEU A 1 105 ? -19.712 7.048 24.494 1.00 87.19 105 LEU A CA 1
ATOM 881 C C . LEU A 1 105 ? -20.191 5.772 25.198 1.00 87.19 105 LEU A C 1
ATOM 883 O O . LEU A 1 105 ? -21.048 5.840 26.069 1.00 87.19 105 LEU A O 1
ATOM 887 N N . LEU A 1 106 ? -19.609 4.617 24.860 1.00 85.50 106 LEU A N 1
ATOM 888 C CA . LEU A 1 106 ? -19.942 3.345 25.510 1.00 85.50 106 LEU A CA 1
ATOM 889 C C . LEU A 1 106 ? -19.614 3.352 27.007 1.00 85.50 106 LEU A C 1
ATOM 891 O O . LEU A 1 106 ? -20.366 2.771 27.783 1.00 85.50 106 LEU A O 1
ATOM 895 N N . PHE A 1 107 ? -18.521 4.006 27.407 1.00 83.75 107 PHE A N 1
ATOM 896 C CA . PHE A 1 107 ? -18.166 4.169 28.814 1.00 83.75 107 PHE A CA 1
ATOM 897 C C . PHE A 1 107 ? -19.220 4.999 29.560 1.00 83.75 107 PHE A C 1
ATOM 899 O O . PHE A 1 107 ? -19.770 4.508 30.539 1.00 83.75 107 PHE A O 1
ATOM 906 N N . PHE A 1 108 ? -19.572 6.186 29.052 1.00 83.25 108 PHE A N 1
ATOM 907 C CA . PHE A 1 108 ? -20.602 7.043 29.655 1.00 83.25 108 PHE A CA 1
ATOM 908 C C . PHE A 1 108 ? -21.976 6.364 29.724 1.00 83.25 108 PHE A C 1
ATOM 910 O O . PHE A 1 108 ? -22.664 6.464 30.733 1.00 83.25 108 PHE A O 1
ATOM 917 N N . PHE A 1 109 ? -22.379 5.645 28.673 1.00 83.81 109 PHE A N 1
ATOM 918 C CA . PHE A 1 109 ? -23.647 4.912 28.674 1.00 83.81 109 PHE A CA 1
ATOM 919 C C . PHE A 1 109 ? -23.665 3.781 29.699 1.00 83.81 109 PHE A C 1
ATOM 921 O O . PHE A 1 109 ? -24.675 3.583 30.369 1.00 83.81 109 PHE A O 1
ATOM 928 N N . ASN A 1 110 ? -22.565 3.036 29.821 1.00 82.06 110 ASN A N 1
ATOM 929 C CA . ASN A 1 110 ? -22.479 1.964 30.801 1.00 82.06 110 ASN A CA 1
ATOM 930 C C . ASN A 1 110 ? -22.539 2.521 32.228 1.00 82.06 110 ASN A C 1
ATOM 932 O O . ASN A 1 110 ? -23.295 1.989 33.029 1.00 82.06 110 ASN A O 1
ATOM 936 N N . ASP A 1 111 ? -21.829 3.622 32.494 1.00 80.06 111 ASP A N 1
ATOM 937 C CA . ASP A 1 111 ? -21.829 4.336 33.778 1.00 80.06 111 ASP A CA 1
ATOM 938 C C . ASP A 1 111 ? -23.232 4.850 34.157 1.00 80.06 111 ASP A C 1
ATOM 940 O O . ASP A 1 111 ? -23.736 4.597 35.254 1.00 80.06 111 ASP A O 1
ATOM 944 N N . ALA A 1 112 ? -23.933 5.463 33.195 1.00 75.25 112 ALA A N 1
ATOM 945 C CA . ALA A 1 112 ? -25.313 5.917 33.361 1.00 75.25 112 ALA A CA 1
ATOM 946 C C . ALA A 1 112 ? -26.295 4.761 33.632 1.00 75.25 112 ALA A C 1
ATOM 948 O O . ALA A 1 112 ? -27.246 4.924 34.397 1.00 75.25 112 ALA A O 1
ATOM 949 N N . CYS A 1 113 ? -26.081 3.588 33.027 1.00 71.31 113 CYS A N 1
ATOM 950 C CA . CYS A 1 113 ? -26.915 2.405 33.253 1.00 71.31 113 CYS A CA 1
ATOM 951 C C . CYS A 1 113 ? -26.599 1.672 34.566 1.00 71.31 113 CYS A C 1
ATOM 953 O O . CYS A 1 113 ? -27.495 1.031 35.114 1.00 71.31 113 CYS A O 1
ATOM 955 N N . THR A 1 114 ? -25.366 1.743 35.078 1.00 71.56 114 THR A N 1
ATOM 956 C CA . THR A 1 114 ? -24.974 1.102 36.347 1.00 71.56 114 THR A CA 1
ATOM 957 C C . THR A 1 114 ? -25.391 1.885 37.590 1.00 71.56 114 THR A C 1
ATOM 959 O O . THR A 1 114 ? -25.330 1.340 38.688 1.00 71.56 114 THR A O 1
ATOM 962 N N . GLY A 1 115 ? -25.878 3.121 37.445 1.00 60.72 115 GLY A N 1
ATOM 963 C CA . GLY A 1 115 ? -26.465 3.888 38.548 1.00 60.72 115 GLY A CA 1
ATOM 964 C C . GLY A 1 115 ? -25.453 4.501 39.523 1.00 60.72 115 GLY A C 1
ATOM 965 O O . GLY A 1 115 ? -25.864 5.196 40.447 1.00 60.72 115 GLY A O 1
ATOM 966 N N . GLU A 1 116 ? -24.147 4.333 39.290 1.00 60.38 116 GLU A N 1
ATOM 967 C CA . GLU A 1 116 ? -23.063 5.072 39.960 1.00 60.38 116 GLU A CA 1
ATOM 968 C C . GLU A 1 116 ? -22.883 6.470 39.348 1.00 60.38 116 GLU A C 1
ATOM 970 O O . GLU A 1 116 ? -21.761 6.930 39.167 1.00 60.38 116 GLU A O 1
ATOM 975 N N . GLY A 1 117 ? -23.991 7.130 38.988 1.00 57.75 117 GLY A N 1
ATOM 976 C CA . GLY A 1 117 ? -24.025 8.445 38.349 1.00 57.75 117 GLY A CA 1
ATOM 977 C C . GLY A 1 117 ? -23.505 9.536 39.278 1.00 57.75 117 GLY A C 1
ATOM 978 O O . GLY A 1 117 ? -24.266 10.366 39.773 1.00 57.75 117 GLY A O 1
ATOM 979 N N . ASP A 1 118 ? -22.203 9.516 39.528 1.00 61.16 118 ASP A N 1
ATOM 980 C CA . ASP A 1 118 ? -21.483 10.521 40.270 1.00 61.16 118 ASP A CA 1
ATOM 981 C C . ASP A 1 118 ? -21.241 11.712 39.346 1.00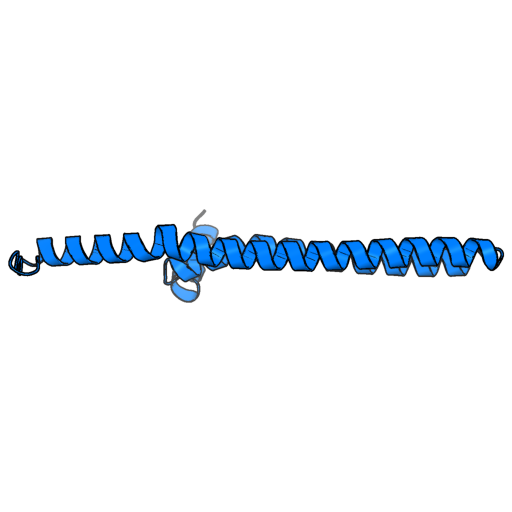 61.16 118 ASP A C 1
ATOM 983 O O . ASP A 1 118 ? -20.179 11.904 38.751 1.00 61.16 118 ASP A O 1
ATOM 987 N N . LEU A 1 119 ? -22.288 12.524 39.234 1.00 60.09 119 LEU A N 1
ATOM 988 C CA . LEU A 1 119 ? -22.281 13.824 38.571 1.00 60.09 119 LEU A CA 1
ATOM 989 C C . LEU A 1 119 ? -21.320 14.825 39.251 1.00 60.09 119 LEU A C 1
ATOM 991 O O . LEU A 1 119 ? -21.236 15.964 38.805 1.00 60.09 119 LEU A O 1
ATOM 995 N N . SER A 1 120 ? -20.606 14.442 40.324 1.00 58.50 120 SER A N 1
ATOM 996 C CA . SER A 1 120 ? -19.563 15.272 40.941 1.00 58.50 120 SER A CA 1
ATOM 997 C C . SER A 1 120 ? -18.225 15.235 40.196 1.00 58.50 120 SER A C 1
ATOM 999 O O . SER A 1 120 ? -17.349 16.058 40.470 1.00 58.50 120 SER A O 1
ATOM 1001 N N . LYS A 1 121 ? -18.068 14.355 39.198 1.00 55.16 121 LYS A N 1
ATOM 1002 C CA . LYS A 1 121 ? -16.964 14.430 38.233 1.00 55.16 121 LYS A CA 1
ATOM 1003 C C . LYS A 1 121 ? -17.228 15.499 37.176 1.00 55.16 121 LYS A C 1
ATOM 1005 O O . LYS A 1 121 ? -17.275 15.178 35.998 1.00 55.16 121 LYS A O 1
ATOM 1010 N N . GLU A 1 122 ? -17.374 16.753 37.580 1.00 57.62 122 GLU A N 1
ATOM 1011 C CA . GLU A 1 122 ? -17.143 17.883 36.679 1.00 57.62 122 GLU A CA 1
ATOM 1012 C C . GLU A 1 122 ? -16.865 19.168 37.471 1.00 57.62 122 GLU A C 1
ATOM 1014 O O . GLU A 1 122 ? -17.765 19.787 38.039 1.00 57.62 122 GLU A O 1
ATOM 1019 N N . LEU A 1 123 ? -15.577 19.528 37.523 1.00 43.19 123 LEU A N 1
ATOM 1020 C CA . LEU A 1 123 ? -15.032 20.767 36.952 1.00 43.19 123 LEU A CA 1
ATOM 1021 C C . LEU A 1 123 ? -13.543 20.563 36.636 1.00 43.19 123 LEU A C 1
ATOM 1023 O O . LEU A 1 123 ? -12.773 20.250 37.572 1.00 43.19 123 LEU A O 1
#

Secondary structure (DSSP, 8-state):
-HHHHHHHHHHHHHH--SHHHHHHHHHHHHHHHHHHHHHHHHHHHHHHHHHHHHTT--HHHHHHHHHHHHHHHHHHHHHHHHHHHHHHHHHHHHIIIIIHHHHHHHHHHHHHHHT---TT---

pLDDT: mean 83.84, std 10.38, range [43.19, 96.81]

Sequence (123 aa):
MEFFKNIYIFLERKYFNSLTKKLVGNVLVFVFFQAMAIFVFLGFVQNLKEKLHSLNLPLDQMKHIYSDIDLAYIFFIILTIISFLASVFVVLFLRYLIVIPVKHLLFFFNDACTGEGDLSKEL

Organism: NCBI:txid477976

Mean predicted aligned error: 9.23 Å

Radius of gyration: 25.44 Å; Cα contacts (8 Å, |Δi|>4): 32; chains: 1; bounding box: 50×42×73 Å